Protein AF-A0A968ZR83-F1 (afdb_monomer_lite)

Secondary structure (DSSP, 8-state):
-EESTTSHHHHHHHHHHHHTT---EEEEE---TT--GGGTGGGTT-TTEEEEE--TT-HHHHHHHHHHHHH---GGG-----

Structure (mmCIF, N/CA/C/O backbone):
data_AF-A0A968ZR83-F1
#
_entry.id   AF-A0A968ZR83-F1
#
loop_
_atom_site.group_PDB
_atom_site.id
_atom_site.type_symbol
_atom_site.label_atom_id
_atom_site.label_alt_id
_atom_site.label_comp_id
_atom_site.label_asym_id
_atom_site.label_entity_id
_atom_site.label_seq_id
_atom_site.pdbx_PDB_ins_code
_atom_site.Cartn_x
_atom_site.Cartn_y
_atom_site.Cartn_z
_atom_site.occupancy
_atom_site.B_iso_or_equiv
_atom_site.auth_seq_id
_atom_site.auth_comp_id
_atom_site.auth_asym_id
_atom_site.auth_atom_id
_atom_site.pdbx_PDB_model_num
ATOM 1 N N . MET A 1 1 ? -2.893 7.111 0.561 1.00 61.12 1 MET A N 1
ATOM 2 C CA . MET A 1 1 ? -2.682 6.088 -0.485 1.00 61.12 1 MET A CA 1
ATOM 3 C C . MET A 1 1 ? -1.197 5.797 -0.567 1.00 61.12 1 MET A C 1
ATOM 5 O O . MET A 1 1 ? -0.419 6.742 -0.512 1.00 61.12 1 MET A O 1
ATOM 9 N N . ILE A 1 2 ? -0.817 4.524 -0.638 1.00 65.44 2 ILE A N 1
ATOM 10 C CA . ILE A 1 2 ? 0.571 4.097 -0.836 1.00 65.44 2 ILE A CA 1
ATOM 11 C C . ILE A 1 2 ? 0.635 3.395 -2.182 1.00 65.44 2 ILE A C 1
ATOM 13 O O . ILE A 1 2 ? -0.168 2.506 -2.463 1.00 65.44 2 ILE A O 1
ATOM 17 N N . THR A 1 3 ? 1.580 3.816 -3.008 1.00 63.72 3 THR A N 1
ATOM 18 C CA . THR A 1 3 ? 1.879 3.189 -4.287 1.00 63.72 3 THR A CA 1
ATOM 19 C C . THR A 1 3 ? 3.113 2.311 -4.112 1.00 63.72 3 THR A C 1
ATOM 21 O O . THR A 1 3 ? 4.086 2.731 -3.487 1.00 63.72 3 THR A O 1
ATOM 24 N N . VAL A 1 4 ? 3.065 1.078 -4.627 1.00 62.47 4 VAL A N 1
ATOM 25 C CA . VAL A 1 4 ? 4.132 0.065 -4.468 1.00 62.47 4 VAL A CA 1
ATOM 26 C C . VAL A 1 4 ? 4.280 -0.434 -3.018 1.00 62.47 4 VAL A C 1
ATOM 28 O O . VAL A 1 4 ? 5.372 -0.510 -2.448 1.00 62.47 4 VAL A O 1
ATOM 31 N N . GLY A 1 5 ? 3.159 -0.743 -2.364 1.00 61.59 5 GLY A N 1
ATOM 32 C CA . GLY A 1 5 ? 3.157 -1.169 -0.967 1.00 61.59 5 GLY A CA 1
ATOM 33 C C . GLY A 1 5 ? 3.535 -2.631 -0.732 1.00 61.59 5 GLY A C 1
ATOM 34 O O . GLY A 1 5 ? 3.769 -2.978 0.418 1.00 61.59 5 GLY A O 1
ATOM 35 N N . ILE A 1 6 ? 3.633 -3.485 -1.760 1.00 61.53 6 ILE A N 1
ATOM 36 C CA . ILE A 1 6 ? 4.040 -4.900 -1.584 1.00 61.53 6 ILE A CA 1
ATOM 37 C C . ILE A 1 6 ? 5.571 -5.077 -1.692 1.00 61.53 6 ILE A C 1
ATOM 39 O O . ILE A 1 6 ? 6.121 -6.129 -1.364 1.00 61.53 6 ILE A O 1
ATOM 43 N N . GLY A 1 7 ? 6.296 -4.022 -2.077 1.00 61.97 7 GLY A N 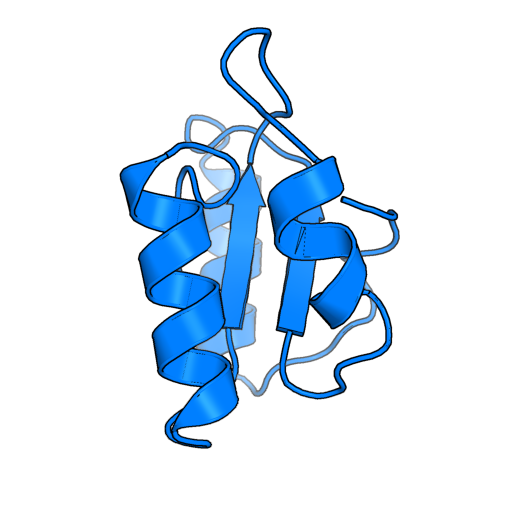1
ATOM 44 C CA . GLY A 1 7 ? 7.761 -3.985 -2.022 1.00 61.97 7 GLY A CA 1
ATOM 45 C C . GLY A 1 7 ? 8.323 -3.851 -0.595 1.00 61.97 7 GLY A C 1
ATOM 46 O O . GLY A 1 7 ? 7.608 -3.539 0.354 1.00 61.97 7 GLY A O 1
ATOM 47 N N . PHE A 1 8 ? 9.641 -4.026 -0.437 1.00 62.31 8 PHE A N 1
ATOM 48 C CA . PHE A 1 8 ? 10.325 -4.100 0.870 1.00 62.31 8 PHE A CA 1
ATOM 49 C C . PHE A 1 8 ? 10.073 -2.895 1.805 1.00 62.31 8 PHE A C 1
ATOM 51 O O . PHE A 1 8 ? 9.783 -3.071 2.990 1.00 62.31 8 PHE A O 1
ATOM 58 N N . ILE A 1 9 ? 10.162 -1.666 1.281 1.00 70.25 9 ILE A N 1
ATOM 59 C CA . ILE A 1 9 ? 9.981 -0.429 2.067 1.00 70.25 9 ILE A CA 1
ATOM 60 C C . ILE A 1 9 ? 8.492 -0.148 2.304 1.00 70.25 9 ILE A C 1
ATOM 62 O O . ILE A 1 9 ? 8.092 0.186 3.421 1.0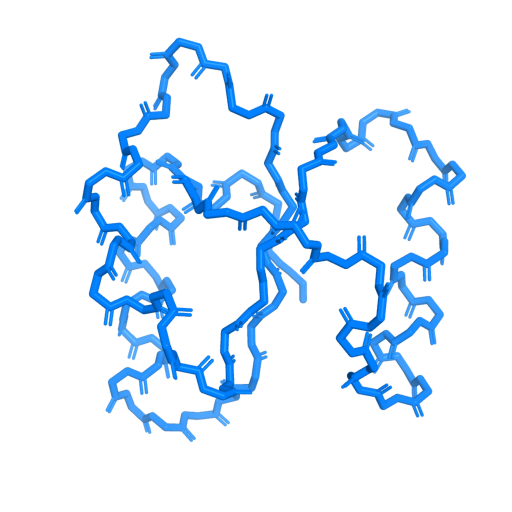0 70.25 9 ILE A O 1
ATOM 66 N N . GLY A 1 10 ? 7.669 -0.330 1.268 1.00 73.06 10 GLY A N 1
ATOM 67 C CA . GLY A 1 10 ? 6.225 -0.123 1.336 1.00 73.06 10 GLY A CA 1
ATOM 68 C C . GLY A 1 10 ? 5.561 -1.053 2.348 1.00 73.06 10 GLY A C 1
ATOM 69 O O . GLY A 1 10 ? 4.845 -0.584 3.231 1.00 73.06 10 GLY A O 1
ATOM 70 N N . ALA A 1 11 ? 5.879 -2.348 2.307 1.00 75.25 11 ALA A N 1
ATOM 71 C CA . ALA A 1 11 ? 5.232 -3.347 3.150 1.00 75.25 11 ALA A CA 1
ATOM 72 C C . ALA A 1 11 ? 5.531 -3.125 4.640 1.00 75.25 11 ALA A C 1
ATOM 74 O O . ALA A 1 11 ? 4.633 -3.174 5.481 1.00 75.25 11 ALA A O 1
ATOM 75 N N . ASN A 1 12 ? 6.780 -2.786 4.974 1.00 78.69 12 ASN A N 1
ATOM 76 C CA . ASN A 1 12 ? 7.164 -2.458 6.347 1.00 78.69 12 ASN A CA 1
ATOM 77 C C . ASN A 1 12 ? 6.513 -1.162 6.849 1.00 78.69 12 ASN A C 1
ATOM 79 O O . ASN A 1 12 ? 6.115 -1.088 8.014 1.00 78.69 12 ASN A O 1
ATOM 83 N N . PHE A 1 13 ? 6.367 -0.147 5.990 1.00 82.44 13 PHE A N 1
ATOM 84 C CA . PHE A 1 13 ? 5.654 1.077 6.354 1.00 82.44 13 PHE A CA 1
ATOM 85 C C . PHE A 1 13 ? 4.177 0.795 6.647 1.00 82.44 13 PHE A C 1
ATOM 87 O O . PHE A 1 13 ? 3.662 1.252 7.665 1.00 82.44 13 PHE A O 1
ATOM 94 N N . ILE A 1 14 ? 3.518 -0.006 5.804 1.00 81.06 14 ILE A N 1
ATOM 95 C CA . ILE A 1 14 ? 2.118 -0.413 5.980 1.00 81.06 14 ILE A CA 1
ATOM 96 C C . ILE A 1 14 ? 1.939 -1.160 7.303 1.00 81.06 14 ILE A C 1
ATOM 98 O O . ILE A 1 14 ? 1.077 -0.789 8.100 1.00 81.06 14 ILE A O 1
ATOM 102 N N . LEU A 1 15 ? 2.785 -2.158 7.577 1.00 81.81 15 LEU A N 1
ATOM 103 C CA . LEU A 1 15 ? 2.746 -2.908 8.834 1.00 81.81 15 LEU A CA 1
ATOM 104 C C . LEU A 1 15 ? 2.917 -1.991 10.045 1.00 81.81 15 LEU A C 1
ATOM 106 O O . LEU A 1 15 ? 2.184 -2.116 11.026 1.00 81.81 15 LEU A O 1
ATOM 110 N N . LYS A 1 16 ? 3.862 -1.048 9.986 1.00 82.88 16 LYS A N 1
ATOM 111 C CA . LYS A 1 16 ? 4.109 -0.112 11.085 1.00 82.88 16 LYS A CA 1
ATOM 112 C C . LYS A 1 16 ? 2.937 0.853 11.280 1.00 82.88 16 LYS A C 1
ATOM 114 O O . LYS A 1 16 ? 2.494 1.035 12.408 1.00 82.88 16 LYS A O 1
ATOM 119 N N . ALA A 1 17 ? 2.390 1.400 10.196 1.00 82.38 17 ALA A N 1
ATOM 120 C CA . ALA A 1 17 ? 1.243 2.304 10.234 1.00 82.38 17 ALA A CA 1
ATOM 121 C C . ALA A 1 17 ? -0.018 1.625 10.796 1.00 82.38 17 ALA A C 1
ATOM 123 O O . ALA A 1 17 ? -0.717 2.219 11.620 1.00 82.38 17 ALA A O 1
ATOM 124 N N . ARG A 1 18 ? -0.279 0.369 10.405 1.00 85.81 18 ARG A N 1
ATOM 125 C CA . ARG A 1 18 ? -1.398 -0.422 10.934 1.00 85.81 18 ARG A CA 1
ATOM 126 C C . ARG A 1 18 ? -1.198 -0.809 12.395 1.00 85.81 18 ARG A C 1
ATOM 128 O O . ARG A 1 18 ? -2.112 -0.607 13.188 1.00 85.81 18 ARG A O 1
ATOM 135 N N . ARG A 1 19 ? 0.004 -1.249 12.793 1.00 81.88 19 ARG A N 1
ATOM 136 C CA . ARG A 1 19 ? 0.322 -1.543 14.207 1.00 81.88 19 ARG A CA 1
ATOM 137 C C . ARG A 1 19 ? 0.167 -0.331 15.119 1.00 81.88 19 ARG A C 1
ATOM 139 O O . ARG A 1 19 ? -0.245 -0.485 16.261 1.00 81.88 19 ARG A O 1
ATOM 146 N N . SER A 1 20 ? 0.495 0.862 14.633 1.00 81.31 20 SER A N 1
ATOM 147 C CA . SER A 1 20 ? 0.313 2.099 15.395 1.00 81.31 20 SER A CA 1
ATOM 148 C C . SER A 1 20 ? -1.141 2.587 15.423 1.00 81.31 20 SER A C 1
ATOM 150 O O . SER A 1 20 ? -1.436 3.522 16.160 1.00 81.31 20 SER A O 1
ATOM 152 N N . GLY A 1 21 ? -2.049 1.981 14.646 1.00 75.38 21 GLY A N 1
ATOM 153 C CA . GLY A 1 21 ? -3.463 2.366 14.581 1.00 75.38 21 GLY A CA 1
ATOM 154 C C . GLY A 1 21 ? -3.701 3.757 13.993 1.00 75.38 21 GLY A C 1
ATOM 155 O O . GLY A 1 21 ? -4.765 4.331 14.189 1.00 75.38 21 GLY A O 1
ATOM 156 N N . TRP A 1 22 ? -2.706 4.319 13.303 1.00 69.12 22 TRP A N 1
ATOM 157 C CA . TRP A 1 22 ? -2.704 5.732 12.935 1.00 69.12 22 TRP A CA 1
ATOM 158 C C . TRP A 1 22 ? -3.730 6.061 11.852 1.00 69.12 22 TRP A C 1
ATOM 160 O O . TRP A 1 22 ? -4.462 7.033 11.999 1.00 69.12 22 TRP A O 1
ATOM 170 N N . PHE A 1 23 ? -3.800 5.265 10.778 1.00 74.81 23 PHE A N 1
ATOM 171 C CA . PHE A 1 23 ? -4.667 5.552 9.631 1.00 74.81 23 PHE A CA 1
ATOM 172 C C . PHE A 1 23 ? -5.103 4.282 8.889 1.00 74.81 23 PHE A C 1
ATOM 174 O O . PHE A 1 23 ? -4.498 3.210 9.023 1.00 74.81 23 PHE A O 1
ATOM 181 N N . ASN A 1 24 ? -6.144 4.432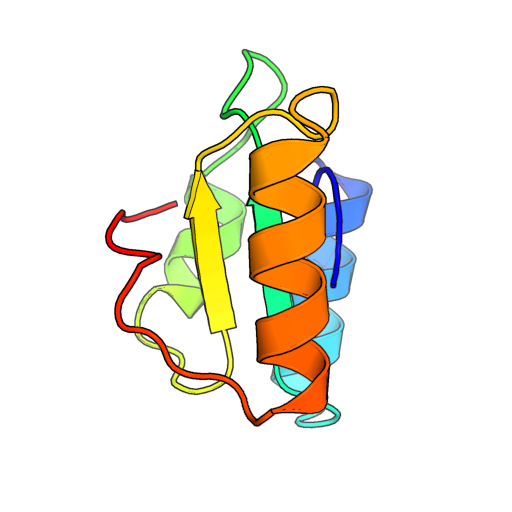 8.068 1.00 78.88 24 ASN A N 1
ATOM 182 C CA . ASN A 1 24 ? -6.506 3.452 7.051 1.00 78.88 24 ASN A CA 1
ATOM 183 C C . ASN A 1 24 ? -5.533 3.546 5.871 1.00 78.88 24 ASN A C 1
ATOM 185 O O . ASN A 1 24 ? -5.121 4.635 5.464 1.00 78.88 24 ASN A O 1
ATOM 189 N N . VAL A 1 25 ? -5.172 2.399 5.311 1.00 80.12 25 VAL A N 1
ATOM 190 C CA . VAL A 1 25 ? -4.158 2.272 4.274 1.00 80.12 25 VAL A CA 1
ATOM 191 C C . VAL A 1 25 ? -4.758 1.604 3.050 1.00 80.12 25 VAL A C 1
ATOM 193 O O . VAL A 1 25 ? -5.212 0.468 3.119 1.00 80.12 25 VAL A O 1
ATOM 196 N N . ILE A 1 26 ? -4.696 2.304 1.919 1.00 81.00 26 ILE A N 1
ATOM 197 C CA . ILE A 1 26 ? -4.966 1.738 0.597 1.00 81.00 26 ILE A CA 1
ATOM 198 C C . ILE A 1 26 ? -3.625 1.514 -0.094 1.00 81.00 26 ILE A C 1
ATOM 200 O O . ILE A 1 26 ? -2.876 2.476 -0.314 1.00 81.00 26 ILE A O 1
ATOM 204 N N . ASN A 1 27 ? -3.339 0.255 -0.403 1.00 80.56 27 ASN A N 1
ATOM 205 C CA . ASN A 1 27 ? -2.157 -0.190 -1.121 1.00 80.56 27 ASN A CA 1
ATOM 206 C C . ASN A 1 27 ? -2.507 -0.462 -2.587 1.00 80.56 27 ASN A C 1
ATOM 208 O O . ASN A 1 27 ? -3.249 -1.402 -2.861 1.00 80.56 27 ASN A O 1
ATOM 212 N N . LEU A 1 28 ? -1.964 0.341 -3.504 1.00 80.81 28 LEU A N 1
ATOM 213 C CA . LEU A 1 28 ? -2.045 0.109 -4.945 1.00 80.81 28 LEU A CA 1
ATOM 214 C C . LEU A 1 28 ? -0.743 -0.540 -5.427 1.00 80.81 28 LEU A C 1
ATOM 216 O O . LEU A 1 28 ? 0.315 0.098 -5.396 1.00 80.81 28 LEU A O 1
ATOM 220 N N . ASP A 1 29 ? -0.823 -1.787 -5.885 1.00 78.44 29 ASP A N 1
ATOM 221 C CA . ASP A 1 29 ? 0.333 -2.511 -6.421 1.00 78.44 29 ASP A CA 1
ATOM 222 C C . ASP A 1 29 ? -0.053 -3.383 -7.621 1.00 78.44 29 ASP A C 1
ATOM 224 O O . ASP A 1 29 ? -1.125 -3.990 -7.667 1.00 78.44 29 ASP A O 1
ATOM 228 N N . LYS A 1 30 ? 0.843 -3.473 -8.605 1.00 73.62 30 LYS A N 1
ATOM 229 C CA . LYS A 1 30 ? 0.642 -4.276 -9.816 1.00 73.62 30 LYS A CA 1
ATOM 230 C C . LYS A 1 30 ? 0.957 -5.760 -9.582 1.00 73.62 30 LYS A C 1
ATOM 232 O O . LYS A 1 30 ? 0.667 -6.575 -10.460 1.00 73.62 30 LYS A O 1
ATOM 237 N N . LEU A 1 31 ? 1.506 -6.119 -8.414 1.00 68.25 31 LEU A N 1
ATOM 238 C CA . LEU A 1 31 ? 2.019 -7.457 -8.104 1.00 68.25 31 LEU A CA 1
ATOM 239 C C . LEU A 1 31 ? 3.051 -7.893 -9.144 1.00 68.25 31 LEU A C 1
ATOM 241 O O . LEU A 1 31 ? 2.914 -8.908 -9.827 1.00 68.25 31 LEU A O 1
ATOM 245 N N . THR A 1 32 ? 4.077 -7.064 -9.316 1.00 65.25 32 THR A N 1
ATOM 246 C CA . THR A 1 32 ? 5.220 -7.422 -10.168 1.00 65.25 32 THR A CA 1
ATOM 247 C C . THR A 1 32 ? 6.141 -8.407 -9.441 1.00 65.25 32 THR A C 1
ATOM 249 O O . THR A 1 32 ? 6.001 -8.612 -8.238 1.00 65.25 32 THR A O 1
ATOM 252 N N . TYR A 1 33 ? 7.121 -8.981 -10.146 1.00 57.38 33 TYR A N 1
ATOM 253 C CA . TYR A 1 33 ? 8.103 -9.936 -9.600 1.00 57.38 33 TYR A CA 1
ATOM 254 C C . TYR A 1 33 ? 8.795 -9.483 -8.294 1.00 57.38 33 TYR A C 1
ATOM 256 O O . TYR A 1 33 ? 9.220 -10.316 -7.503 1.00 57.38 33 TYR A O 1
ATOM 264 N N . ALA A 1 34 ? 8.886 -8.175 -8.035 1.00 58.12 34 ALA A N 1
ATOM 265 C CA . ALA A 1 34 ? 9.481 -7.621 -6.815 1.00 58.12 34 ALA A CA 1
ATOM 266 C C . ALA A 1 34 ? 8.551 -7.644 -5.579 1.00 58.12 34 ALA A C 1
ATOM 268 O O . ALA A 1 34 ? 8.914 -7.123 -4.524 1.00 58.12 34 ALA A O 1
ATOM 269 N N . SER A 1 35 ? 7.351 -8.210 -5.709 1.00 60.62 35 SER A N 1
ATOM 270 C CA . SER A 1 35 ? 6.331 -8.239 -4.660 1.00 60.62 35 SER A CA 1
ATOM 271 C C . SER A 1 35 ? 6.476 -9.496 -3.808 1.00 60.62 35 SER A C 1
ATOM 273 O O . SER A 1 35 ? 6.497 -10.601 -4.345 1.00 60.62 35 SER A O 1
ATOM 275 N N . ASN A 1 36 ? 6.529 -9.339 -2.483 1.00 67.69 36 ASN A N 1
ATOM 276 C CA . ASN A 1 36 ? 6.444 -10.464 -1.551 1.00 67.69 36 ASN A CA 1
ATOM 277 C C . ASN A 1 36 ? 5.102 -10.430 -0.793 1.00 67.69 36 ASN A C 1
ATOM 279 O O . ASN A 1 36 ? 5.044 -9.835 0.294 1.00 67.69 36 ASN A O 1
ATOM 283 N N . PRO A 1 37 ? 4.037 -11.047 -1.341 1.00 63.72 37 PRO A N 1
ATOM 284 C CA . PRO A 1 37 ? 2.682 -10.966 -0.787 1.00 63.72 37 PRO A CA 1
ATOM 285 C C . PRO A 1 37 ? 2.584 -11.498 0.650 1.00 63.72 37 PRO A C 1
ATOM 287 O O . PRO A 1 37 ? 1.895 -10.906 1.480 1.00 63.72 37 PRO A O 1
ATOM 290 N N . GLY A 1 38 ? 3.421 -12.482 1.008 1.00 69.12 38 GLY A N 1
ATOM 291 C CA . GLY A 1 38 ? 3.482 -13.035 2.366 1.00 69.12 38 GLY A CA 1
ATOM 292 C C . GLY A 1 38 ? 3.827 -12.017 3.463 1.00 69.12 38 GLY A C 1
ATOM 293 O O . GLY A 1 38 ? 3.565 -12.259 4.638 1.00 69.12 38 GLY A O 1
ATOM 294 N N . THR A 1 39 ? 4.375 -10.849 3.112 1.00 71.88 39 THR A N 1
ATOM 295 C CA . THR A 1 39 ? 4.669 -9.785 4.089 1.00 71.88 39 THR A CA 1
ATOM 296 C C . THR A 1 39 ? 3.394 -9.116 4.614 1.00 71.88 39 THR A C 1
ATOM 298 O O . THR A 1 39 ? 3.370 -8.640 5.748 1.00 71.88 39 THR A O 1
ATOM 301 N N . LEU A 1 40 ? 2.331 -9.073 3.803 1.00 74.31 40 LEU A N 1
ATOM 302 C CA . LEU A 1 40 ? 1.077 -8.385 4.124 1.00 74.31 40 LEU A CA 1
ATOM 303 C C . LEU A 1 40 ? -0.098 -9.341 4.363 1.00 74.31 40 LEU A C 1
ATOM 305 O O . LEU A 1 40 ? -1.173 -8.866 4.714 1.00 74.31 40 LEU A O 1
ATOM 309 N N . ASP A 1 41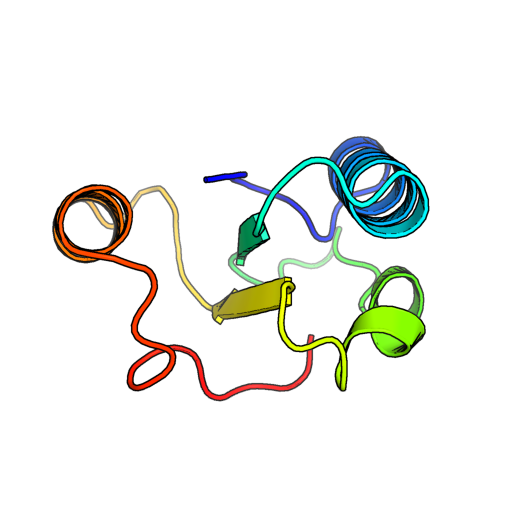 ? 0.113 -10.660 4.291 1.00 76.62 41 ASP A N 1
ATOM 310 C CA . ASP A 1 41 ? -0.901 -11.675 4.630 1.00 76.62 41 ASP A CA 1
ATOM 311 C C . ASP A 1 41 ? -1.518 -11.452 6.016 1.00 76.62 41 ASP A C 1
ATOM 313 O O . ASP A 1 41 ? -2.723 -11.596 6.202 1.00 76.62 41 ASP A O 1
ATOM 317 N N . SER A 1 42 ? -0.708 -11.021 6.988 1.00 78.19 42 SER A N 1
ATOM 318 C CA . SER A 1 42 ? -1.185 -10.696 8.341 1.00 78.19 42 SER A CA 1
ATOM 319 C C . SER A 1 42 ? -2.188 -9.534 8.404 1.00 78.19 42 SER A C 1
ATOM 321 O O . SER A 1 42 ? -2.845 -9.357 9.426 1.00 78.19 42 SER A O 1
ATOM 323 N N . LEU A 1 43 ? -2.308 -8.745 7.332 1.00 77.56 43 LEU A N 1
ATOM 324 C CA . LEU A 1 43 ? -3.239 -7.625 7.207 1.00 77.56 43 LEU A CA 1
ATOM 325 C C . LEU A 1 43 ? -4.434 -7.944 6.300 1.00 77.56 43 LEU A C 1
ATOM 327 O O . LEU A 1 43 ? -5.266 -7.066 6.089 1.00 77.56 43 LEU A O 1
ATOM 331 N N . ALA A 1 44 ? -4.550 -9.167 5.770 1.00 75.75 44 ALA A N 1
ATOM 332 C CA . ALA A 1 44 ? -5.635 -9.540 4.860 1.00 75.75 44 ALA A CA 1
ATOM 333 C C . ALA A 1 44 ? -7.033 -9.347 5.480 1.00 75.75 44 ALA A C 1
ATOM 335 O O . ALA A 1 44 ? -7.963 -8.951 4.780 1.00 75.75 44 ALA A O 1
ATOM 336 N N . ASP A 1 45 ? -7.158 -9.567 6.792 1.00 79.38 45 ASP A N 1
ATOM 337 C CA . ASP A 1 45 ? -8.403 -9.387 7.550 1.00 79.38 45 ASP A CA 1
ATOM 338 C C . ASP A 1 45 ? -8.474 -8.032 8.286 1.00 79.38 45 ASP A C 1
ATOM 340 O O . ASP A 1 45 ? -9.420 -7.760 9.031 1.00 79.38 45 ASP A O 1
ATOM 344 N N . ASP A 1 46 ? -7.480 -7.157 8.104 1.00 81.44 46 ASP A N 1
ATOM 345 C CA . ASP A 1 46 ? -7.433 -5.867 8.784 1.00 81.44 46 ASP A CA 1
ATOM 346 C C . ASP A 1 46 ? -8.403 -4.870 8.128 1.00 81.44 46 ASP A C 1
ATOM 348 O O . ASP A 1 46 ? -8.226 -4.425 6.997 1.00 81.44 46 ASP A O 1
ATOM 352 N N . ALA A 1 47 ? -9.419 -4.451 8.886 1.00 80.19 47 ALA A N 1
ATOM 353 C CA . ALA A 1 47 ? -10.444 -3.503 8.457 1.00 80.19 47 ALA A CA 1
ATOM 354 C C . ALA A 1 47 ? -9.915 -2.131 7.989 1.00 80.19 47 ALA A C 1
ATOM 356 O O . ALA A 1 47 ? -10.624 -1.423 7.265 1.00 80.19 47 ALA A O 1
ATOM 357 N N . GLY A 1 48 ? -8.718 -1.746 8.433 1.00 81.00 48 GLY A N 1
ATOM 358 C CA . GLY A 1 48 ? -8.028 -0.522 8.043 1.00 81.00 48 GLY A CA 1
ATOM 359 C C . GLY A 1 48 ? -6.983 -0.727 6.949 1.00 81.00 48 GLY A C 1
ATOM 360 O O . GLY A 1 48 ? -6.274 0.224 6.627 1.00 81.00 48 GLY A O 1
ATOM 361 N N . TYR A 1 49 ? -6.864 -1.924 6.376 1.00 83.62 49 TYR A N 1
ATOM 362 C CA . TYR A 1 49 ? -6.022 -2.205 5.220 1.00 83.62 49 TYR A CA 1
ATOM 363 C C . TYR A 1 49 ? -6.880 -2.598 4.017 1.00 83.62 49 TYR A C 1
ATOM 365 O O . TYR A 1 49 ? -7.791 -3.414 4.109 1.00 83.62 49 TYR A O 1
ATOM 373 N N . VAL A 1 50 ? -6.588 -1.999 2.868 1.00 82.81 50 VAL A N 1
ATOM 374 C CA . VAL A 1 50 ? -7.254 -2.302 1.604 1.00 82.81 50 VAL A CA 1
ATOM 375 C C . VAL A 1 50 ? -6.190 -2.495 0.539 1.00 82.81 50 VAL A C 1
ATOM 377 O O . VAL A 1 50 ? -5.358 -1.612 0.317 1.00 82.81 50 VAL A O 1
ATOM 380 N N . PHE A 1 51 ? -6.228 -3.641 -0.134 1.00 82.44 51 PHE A N 1
ATOM 381 C CA . PHE A 1 51 ? -5.335 -3.937 -1.243 1.00 82.44 51 PHE A CA 1
ATOM 382 C C . PHE A 1 51 ? -6.051 -3.805 -2.586 1.00 82.44 51 PHE A C 1
ATOM 384 O O . PHE A 1 51 ? -6.996 -4.535 -2.877 1.00 82.44 51 PHE A O 1
ATOM 391 N N . CYS A 1 52 ? -5.568 -2.889 -3.419 1.00 80.94 52 CYS A N 1
ATOM 392 C CA . CYS A 1 52 ? -6.048 -2.663 -4.770 1.00 80.94 52 CYS A CA 1
ATOM 393 C C . CYS A 1 52 ? -4.970 -3.110 -5.756 1.00 80.94 52 CYS A C 1
ATOM 395 O O . CYS A 1 52 ? -3.875 -2.547 -5.804 1.00 80.94 52 CYS A O 1
ATOM 397 N N . ARG A 1 53 ? -5.283 -4.113 -6.573 1.00 81.94 53 ARG A N 1
ATOM 398 C CA . ARG A 1 53 ? -4.371 -4.546 -7.627 1.00 81.94 53 ARG A CA 1
ATOM 399 C C . ARG A 1 53 ? -4.497 -3.627 -8.839 1.00 81.94 53 ARG A C 1
ATOM 401 O O . ARG A 1 53 ? -5.583 -3.509 -9.398 1.00 81.94 53 ARG A O 1
ATOM 408 N N . GLY A 1 54 ? -3.396 -3.031 -9.282 1.00 79.56 54 GLY A N 1
ATOM 409 C CA . GLY A 1 54 ? -3.403 -2.163 -10.458 1.00 79.56 54 GLY A CA 1
ATOM 410 C C . GLY A 1 54 ? -2.088 -1.44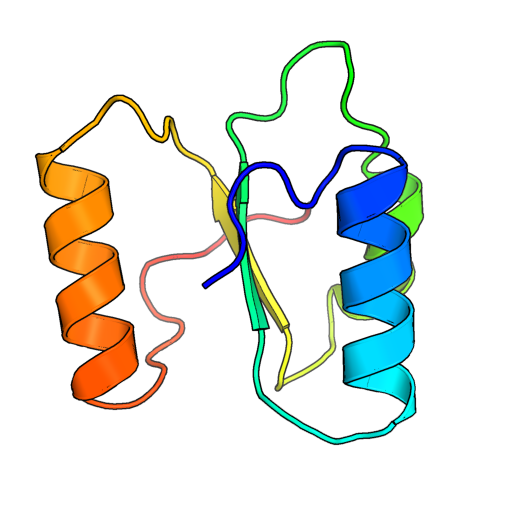0 -10.710 1.00 79.56 54 GLY A C 1
ATOM 411 O O . GLY A 1 54 ? -1.154 -1.518 -9.916 1.00 79.56 54 GLY A O 1
ATOM 412 N N . ASP A 1 55 ? -2.004 -0.761 -11.851 1.00 79.31 55 ASP A N 1
ATOM 413 C CA . ASP A 1 55 ? -0.825 0.006 -12.246 1.00 79.31 55 ASP A CA 1
ATOM 414 C C . ASP A 1 55 ? -0.985 1.473 -11.832 1.00 79.31 55 ASP A C 1
ATOM 416 O O . ASP A 1 55 ? -2.022 2.080 -12.086 1.00 79.31 55 ASP A O 1
ATOM 420 N N . ILE A 1 56 ? 0.053 2.066 -11.242 1.00 80.44 56 ILE A N 1
ATOM 421 C CA . ILE A 1 56 ? 0.086 3.510 -10.971 1.00 80.44 56 ILE A CA 1
ATOM 422 C C . ILE A 1 56 ? 0.086 4.333 -12.272 1.00 80.44 56 ILE A C 1
ATOM 424 O O . ILE A 1 56 ? -0.328 5.489 -12.271 1.00 80.44 56 ILE A O 1
ATOM 428 N N . GLY A 1 57 ? 0.531 3.745 -13.386 1.00 80.94 57 GLY A N 1
ATOM 429 C CA . GLY A 1 57 ? 0.452 4.358 -14.710 1.00 80.94 57 GLY A CA 1
ATOM 430 C C . GLY A 1 57 ? -0.972 4.454 -15.268 1.00 80.94 57 GLY A C 1
ATOM 431 O O . GLY A 1 57 ? -1.192 5.204 -16.218 1.00 80.94 57 GLY A O 1
ATOM 432 N N . ASP A 1 58 ? -1.945 3.735 -14.695 1.00 83.50 58 ASP A N 1
ATOM 433 C CA . ASP A 1 58 ? -3.354 3.866 -15.066 1.00 83.50 58 ASP A CA 1
ATOM 434 C C . ASP A 1 58 ? -3.961 5.094 -14.374 1.00 83.50 58 ASP A C 1
ATOM 436 O O . ASP A 1 58 ? -4.473 5.040 -13.254 1.00 83.50 58 ASP A O 1
ATOM 440 N N . GLY A 1 59 ? -3.886 6.237 -15.059 1.00 82.94 59 GLY A N 1
ATOM 441 C CA . GLY A 1 59 ? -4.386 7.508 -14.539 1.00 82.94 59 GLY A CA 1
ATOM 442 C C . GLY A 1 59 ? -5.882 7.496 -14.214 1.00 82.94 59 GLY A C 1
ATOM 443 O O . GLY A 1 59 ? -6.305 8.230 -13.321 1.00 82.94 59 GLY A O 1
ATOM 444 N N . ARG A 1 60 ? -6.680 6.647 -14.878 1.00 84.81 60 ARG A N 1
ATOM 445 C CA . ARG A 1 60 ? -8.110 6.524 -14.575 1.00 84.81 60 ARG A CA 1
ATOM 446 C C . ARG A 1 60 ? -8.308 5.804 -13.248 1.00 84.81 60 ARG A C 1
ATOM 448 O O . ARG A 1 60 ? -9.023 6.307 -12.389 1.00 84.81 60 ARG A O 1
ATOM 455 N N . LEU A 1 61 ? -7.603 4.690 -13.052 1.00 82.19 61 LEU A N 1
ATOM 456 C CA . LEU A 1 61 ? -7.615 3.949 -11.793 1.00 82.19 61 LEU A CA 1
ATOM 457 C C . LEU A 1 61 ? -7.126 4.813 -10.621 1.00 82.19 61 LEU A C 1
ATOM 459 O O . LEU A 1 61 ? -7.729 4.812 -9.551 1.00 82.19 61 LEU A O 1
ATOM 463 N N . VAL A 1 62 ? -6.046 5.574 -10.817 1.00 82.25 62 VAL A N 1
ATOM 464 C CA . VAL A 1 62 ? -5.513 6.473 -9.783 1.00 82.25 62 VAL A CA 1
ATOM 465 C C . VAL A 1 62 ? -6.510 7.581 -9.442 1.00 82.25 62 VAL A C 1
ATOM 467 O O . VAL A 1 62 ? -6.703 7.863 -8.260 1.00 82.25 62 VAL A O 1
ATOM 470 N N . ALA A 1 63 ? -7.169 8.181 -10.437 1.00 84.25 63 ALA A N 1
ATOM 471 C CA . ALA A 1 63 ? -8.198 9.192 -10.203 1.00 84.25 63 ALA A CA 1
ATOM 472 C C . ALA A 1 63 ? -9.388 8.620 -9.412 1.00 84.25 63 ALA A C 1
ATOM 474 O O . ALA A 1 63 ? -9.775 9.195 -8.395 1.00 84.25 63 ALA A O 1
ATOM 475 N N . GLU A 1 64 ? -9.890 7.446 -9.809 1.00 82.50 64 GLU A N 1
ATOM 476 C CA . GLU A 1 64 ? -10.969 6.737 -9.107 1.00 82.50 64 GLU A CA 1
ATOM 477 C C . GLU A 1 64 ? -10.584 6.406 -7.647 1.00 82.50 64 GLU A C 1
ATOM 479 O O . GLU A 1 64 ? -11.401 6.527 -6.732 1.00 82.50 64 GLU A O 1
ATOM 484 N N . LEU A 1 65 ? -9.329 6.017 -7.392 1.00 79.19 65 LEU A N 1
ATOM 485 C CA . LEU A 1 65 ? -8.835 5.729 -6.041 1.00 79.19 65 LEU A CA 1
ATOM 486 C C . LEU A 1 65 ? -8.657 6.992 -5.189 1.00 79.19 65 LEU A C 1
ATOM 488 O O . LEU A 1 65 ? -8.951 6.965 -3.992 1.00 79.19 65 LEU A O 1
ATOM 492 N N . LEU A 1 66 ? -8.191 8.095 -5.779 1.00 79.44 66 LEU A N 1
ATOM 493 C CA . LEU A 1 66 ? -8.022 9.371 -5.079 1.00 79.44 66 LEU A CA 1
ATOM 494 C C . LEU A 1 66 ? -9.366 9.973 -4.658 1.00 79.44 66 LEU A C 1
ATOM 496 O O . LEU A 1 66 ? -9.482 10.418 -3.515 1.00 79.44 66 LEU A O 1
ATOM 500 N N . GLU A 1 67 ? -10.384 9.927 -5.521 1.00 80.88 67 GLU A N 1
ATOM 501 C CA . GLU A 1 67 ? -11.746 10.358 -5.169 1.00 80.88 67 GLU A CA 1
ATOM 502 C C . GLU A 1 67 ? -12.336 9.540 -4.013 1.00 80.88 67 GLU A C 1
ATOM 504 O O . GLU A 1 67 ? -13.044 10.068 -3.160 1.00 80.88 67 GLU A O 1
ATOM 509 N N . LYS A 1 68 ? -12.008 8.250 -3.913 1.00 72.62 68 LYS A N 1
ATOM 510 C CA . LYS A 1 68 ? -12.478 7.411 -2.800 1.00 72.62 68 LYS A CA 1
ATOM 511 C C . LYS A 1 68 ? -11.765 7.691 -1.486 1.00 72.62 68 LYS A C 1
ATOM 513 O O . LYS A 1 68 ? -12.378 7.614 -0.424 1.00 72.62 68 LYS A O 1
ATOM 518 N N . VAL A 1 69 ? -10.476 8.029 -1.532 1.00 71.81 69 VAL A N 1
ATOM 519 C CA . VAL A 1 69 ? -9.740 8.446 -0.329 1.00 71.81 69 VAL A CA 1
ATOM 520 C C . VAL A 1 69 ? -10.362 9.712 0.263 1.00 71.81 69 VAL A C 1
ATOM 522 O O . VAL A 1 69 ? -10.448 9.815 1.486 1.00 71.81 69 VAL A O 1
ATOM 525 N N . SER A 1 70 ? -10.814 10.648 -0.576 1.00 65.94 70 SER A N 1
ATOM 526 C CA . SER A 1 70 ? -11.481 11.871 -0.118 1.00 65.94 70 SER A CA 1
ATOM 527 C C . SER A 1 70 ? -12.946 11.654 0.279 1.00 65.94 70 SER A C 1
ATOM 529 O O . SER A 1 70 ? -13.404 12.303 1.217 1.00 65.94 70 SER A O 1
ATOM 531 N N . ALA A 1 71 ? -13.665 10.729 -0.367 1.00 61.47 71 ALA A N 1
ATOM 532 C CA . ALA A 1 71 ? -15.071 10.427 -0.071 1.00 61.47 71 ALA A CA 1
ATOM 533 C C . ALA A 1 71 ? -15.297 9.500 1.144 1.00 61.47 71 ALA A C 1
ATOM 535 O O . ALA A 1 71 ? -16.425 9.370 1.616 1.00 61.47 71 ALA A O 1
ATOM 536 N N . GLY A 1 72 ? -14.242 8.882 1.679 1.00 57.41 72 GLY A N 1
ATOM 537 C CA . GLY A 1 72 ? -14.332 7.873 2.735 1.00 57.41 72 GLY A CA 1
ATOM 538 C C . GLY A 1 72 ? -14.135 6.472 2.157 1.00 57.41 72 GLY A C 1
ATOM 539 O O . GLY A 1 72 ? -14.750 6.093 1.168 1.00 57.41 72 GLY A O 1
ATOM 540 N N . CYS A 1 73 ? -13.214 5.720 2.762 1.00 55.03 73 CYS A N 1
ATOM 541 C CA . CYS A 1 73 ? -12.655 4.467 2.251 1.00 55.03 73 CYS A CA 1
ATOM 542 C C . CYS A 1 73 ? -13.723 3.372 2.035 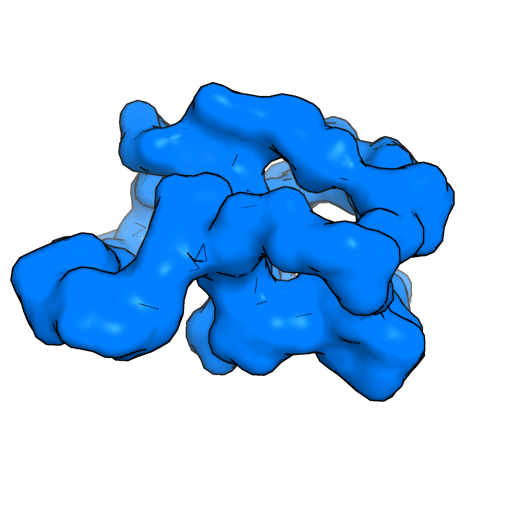1.00 55.03 73 CYS A C 1
ATOM 544 O O . CYS A 1 73 ? -14.001 2.585 2.941 1.00 55.03 73 CYS A O 1
ATOM 546 N N . ASP A 1 74 ? -14.312 3.311 0.841 1.00 51.75 74 ASP A N 1
ATOM 547 C CA . ASP A 1 74 ? -15.256 2.262 0.456 1.00 51.75 74 ASP A CA 1
ATOM 548 C C . ASP A 1 74 ? -14.512 1.073 -0.185 1.00 51.75 74 ASP A C 1
ATOM 550 O O . ASP A 1 74 ? -13.843 1.207 -1.217 1.00 51.75 74 ASP A O 1
ATOM 554 N N . ARG A 1 75 ? -14.599 -0.108 0.447 1.00 55.62 75 ARG A N 1
ATOM 555 C CA . ARG A 1 75 ? -13.852 -1.334 0.086 1.00 55.62 75 ARG A CA 1
ATOM 556 C C . ARG A 1 75 ? -14.297 -1.973 -1.232 1.00 55.62 75 ARG A C 1
ATOM 558 O O . ARG A 1 75 ? -13.652 -2.908 -1.696 1.00 55.62 75 ARG A O 1
ATOM 565 N N . GLN A 1 76 ? -15.379 -1.499 -1.846 1.00 53.81 76 GLN A N 1
ATOM 566 C CA . GLN A 1 76 ? -16.122 -2.245 -2.868 1.00 53.81 76 GLN A CA 1
ATOM 567 C C . GLN A 1 76 ? -15.356 -2.571 -4.171 1.00 53.81 76 GLN A C 1
ATOM 569 O O . GLN A 1 76 ? -15.791 -3.437 -4.922 1.00 53.81 76 GLN A O 1
ATOM 574 N N . PHE A 1 77 ? -14.216 -1.927 -4.453 1.00 51.78 77 PHE A N 1
ATOM 575 C CA . PHE A 1 77 ? -13.425 -2.173 -5.677 1.00 51.78 77 PHE A CA 1
ATOM 576 C C . PHE A 1 77 ? -12.191 -3.056 -5.481 1.00 51.78 77 PHE A C 1
ATOM 578 O O . PHE A 1 77 ? -11.642 -3.587 -6.444 1.00 51.78 77 PHE A O 1
ATOM 585 N N . CYS A 1 78 ? -11.733 -3.195 -4.244 1.00 55.00 78 CYS A N 1
ATOM 586 C CA . CYS A 1 78 ? -10.432 -3.761 -3.933 1.00 55.00 78 CYS A CA 1
ATOM 587 C C . CYS A 1 78 ? -10.653 -5.133 -3.302 1.00 55.00 78 CYS A C 1
ATOM 589 O O . CYS A 1 78 ? -10.685 -5.300 -2.088 1.00 55.00 78 CYS A O 1
ATOM 591 N N . GLY A 1 79 ? -10.933 -6.097 -4.181 1.00 48.44 79 GLY A N 1
ATOM 592 C CA . GLY A 1 79 ? -11.226 -7.486 -3.852 1.00 48.44 79 GLY A CA 1
ATOM 593 C C . GLY A 1 79 ? -10.127 -8.396 -4.379 1.00 48.44 79 GLY A C 1
ATOM 594 O O . GLY A 1 79 ? -10.214 -8.916 -5.487 1.00 48.44 79 GLY A O 1
ATOM 595 N N . GLY A 1 80 ? -9.080 -8.575 -3.586 1.00 53.75 80 GLY A N 1
ATOM 596 C CA . GLY A 1 80 ? -8.012 -9.526 -3.854 1.00 53.75 80 GLY A CA 1
ATOM 597 C C . GLY A 1 80 ? -7.184 -9.707 -2.595 1.00 53.75 80 GLY A C 1
ATOM 598 O O . GLY A 1 80 ? -6.907 -8.729 -1.902 1.00 53.75 80 GLY A O 1
ATOM 599 N N . LYS A 1 81 ? -6.808 -10.950 -2.282 1.00 49.81 81 LYS A N 1
ATOM 600 C CA . LYS A 1 81 ? -5.715 -11.164 -1.330 1.00 49.81 81 LYS A CA 1
ATOM 601 C C . LYS A 1 81 ? -4.451 -10.492 -1.894 1.00 49.81 81 LYS A C 1
ATOM 603 O O . LYS A 1 81 ? -4.300 -10.516 -3.122 1.00 49.81 81 LYS A O 1
ATOM 608 N N . PRO A 1 82 ? -3.620 -9.858 -1.046 1.00 52.22 82 PRO A N 1
ATOM 609 C CA . PRO A 1 82 ? -2.287 -9.443 -1.462 1.00 52.22 82 PRO A CA 1
ATOM 610 C C . PRO A 1 82 ? -1.521 -10.617 -2.082 1.00 52.22 82 PRO A C 1
ATOM 612 O O . PRO A 1 82 ? -1.739 -11.778 -1.667 1.00 52.22 82 PRO A O 1
#

Foldseek 3Di:
DDEPLQADVNLVVVVVCVVVVPAQDEYEEQPPPRGDLVSCLVCQVPPSYAYAHDDPVPPVVVVVVVVCVVVDPDNVRGDDRD

pLDDT: mean 72.28, std 10.58, range [48.44, 85.81]

Radius of gyration: 11.72 Å; chains: 1; bounding box: 26×25×30 Å

Sequence (82 aa):
MITVGIGFIGANFILKARRSGWFNVINLDKLTYASNPGTLDSLADDAGYVFCRGDIGDGRLVAELLEKVSAGCDRQFCGGKP